Protein AF-A0A2E5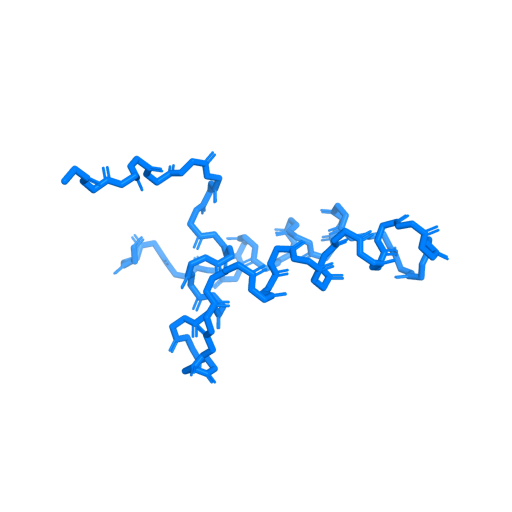AK89-F1 (afdb_monomer)

Solvent-accessible surface area (backbone atoms only — not comparable to full-atom values): 3398 Å² total; per-residue (Å²): 133,83,80,67,89,82,59,92,52,46,47,54,49,50,14,62,76,68,77,44,58,46,68,56,49,52,49,52,50,50,50,34,51,74,68,57,62,61,61,49,69,57,53,50,51,52,50,48,72,68,50,65,91,90,115

Sequence (55 aa):
MFPEKKILGVCCWLAYKFDLNVTGIRILFLIFLLLGVGSPLLIYLILYLIKPNSF

Radius of gyration: 11.45 Å; Cα contacts (8 Å, |Δi|>4): 28; chains: 1; bounding box: 30×28×22 Å

pLDDT: mean 76.85, std 13.2, range [40.06, 89.19]

Foldseek 3Di:
DPPDPPDLCLLVQVCVVVVHDSVVSVVVLVVCVVVVPDDSVVVSVVSSVVDDPPD

Secondary structure (DSSP, 8-state):
------STTHHHHHHHHTT--HHHHHHHHHHHHHHT-S-HHHHHHHHHHHS-TT-

Mean predicted aligned error: 7.52 Å

Structure (mmCIF, N/CA/C/O backbone):
data_AF-A0A2E5AK89-F1
#
_entry.id   AF-A0A2E5AK89-F1
#
loop_
_atom_site.group_PDB
_atom_site.id
_atom_site.type_symbol
_atom_site.label_atom_id
_atom_site.label_alt_id
_atom_site.label_comp_id
_atom_site.label_asym_id
_atom_site.label_entity_id
_atom_site.label_seq_id
_atom_site.pdbx_PDB_ins_code
_atom_site.Cartn_x
_atom_site.Cartn_y
_atom_site.Cartn_z
_atom_site.occupancy
_atom_site.B_iso_or_equiv
_atom_site.auth_seq_id
_atom_site.auth_comp_id
_atom_site.auth_asym_id
_atom_site.auth_atom_id
_atom_site.pdbx_PDB_model_num
ATOM 1 N N . MET A 1 1 ? -13.365 13.139 3.242 1.00 41.41 1 MET A N 1
ATOM 2 C CA . MET A 1 1 ? -13.230 12.752 1.821 1.00 41.41 1 MET A CA 1
ATOM 3 C C . MET A 1 1 ? -12.424 11.460 1.777 1.00 41.41 1 MET A C 1
ATOM 5 O O . MET A 1 1 ? -11.206 11.519 1.853 1.00 41.41 1 MET A O 1
ATOM 9 N N . PHE A 1 2 ? -13.080 10.297 1.820 1.00 40.06 2 PHE A N 1
ATOM 10 C CA . PHE A 1 2 ? -12.386 9.006 1.843 1.00 40.06 2 PHE A CA 1
ATOM 11 C C . PHE A 1 2 ? -11.738 8.791 0.475 1.00 40.06 2 PHE A C 1
ATOM 13 O O . PHE A 1 2 ? -12.477 8.739 -0.509 1.00 40.06 2 PHE A O 1
ATOM 20 N N . PRO A 1 3 ? -10.400 8.719 0.365 1.00 46.66 3 PRO A N 1
ATOM 21 C CA . PRO A 1 3 ? -9.776 8.420 -0.908 1.00 46.66 3 PRO A CA 1
ATOM 22 C C . PRO A 1 3 ? -10.122 6.971 -1.259 1.00 46.66 3 PRO A C 1
ATOM 24 O O . PRO A 1 3 ? -9.551 6.023 -0.730 1.00 46.66 3 PRO A O 1
ATOM 27 N N . GLU A 1 4 ? -11.162 6.843 -2.078 1.00 52.66 4 GLU A N 1
ATOM 28 C CA . GLU A 1 4 ? -11.332 5.920 -3.195 1.00 52.66 4 GLU A CA 1
ATOM 29 C C . GLU A 1 4 ? -10.287 4.796 -3.182 1.00 52.66 4 GLU A C 1
ATOM 31 O O . GLU A 1 4 ? -9.093 5.048 -3.366 1.00 52.66 4 GLU A O 1
ATOM 36 N N . LYS A 1 5 ? -10.737 3.555 -2.952 1.00 52.22 5 LYS A N 1
ATOM 37 C CA . LYS A 1 5 ? -9.933 2.322 -2.968 1.00 52.22 5 LYS A CA 1
ATOM 38 C C . LYS A 1 5 ? -9.185 2.193 -4.313 1.00 52.22 5 LYS A C 1
ATOM 40 O O . LYS A 1 5 ? -9.654 1.517 -5.219 1.00 52.22 5 LYS A O 1
ATOM 45 N N . LYS A 1 6 ? -8.043 2.870 -4.481 1.00 54.06 6 LYS A N 1
ATOM 46 C CA . LYS A 1 6 ? -7.476 3.137 -5.818 1.00 54.06 6 LYS A CA 1
ATOM 47 C C . LYS A 1 6 ? -6.664 2.005 -6.441 1.00 54.06 6 LYS A C 1
ATOM 49 O O . LYS A 1 6 ? -6.329 2.120 -7.611 1.00 54.06 6 LYS A O 1
ATOM 54 N N . ILE A 1 7 ? -6.326 0.926 -5.729 1.00 55.25 7 ILE A N 1
ATOM 55 C CA . ILE A 1 7 ? -5.544 -0.171 -6.327 1.00 55.25 7 ILE A CA 1
ATOM 56 C C . ILE A 1 7 ? -5.859 -1.498 -5.631 1.00 55.25 7 ILE A C 1
ATOM 58 O O . ILE A 1 7 ? -5.358 -1.721 -4.532 1.00 55.25 7 ILE A O 1
ATOM 62 N N . LEU A 1 8 ? -6.705 -2.338 -6.249 1.00 60.88 8 LEU A N 1
ATOM 63 C CA . LEU A 1 8 ? -6.926 -3.788 -6.014 1.00 60.88 8 LEU A CA 1
ATOM 64 C C . LEU A 1 8 ? -7.095 -4.279 -4.553 1.00 60.88 8 LEU A C 1
ATOM 66 O O . LEU A 1 8 ? -7.158 -5.476 -4.288 1.00 60.88 8 LEU A O 1
ATOM 70 N N . GLY A 1 9 ? -7.167 -3.375 -3.579 1.00 70.50 9 GLY A N 1
ATOM 71 C CA . GLY A 1 9 ? -7.203 -3.667 -2.152 1.00 70.50 9 GLY A CA 1
ATOM 72 C C . GLY A 1 9 ? -5.928 -4.292 -1.573 1.00 70.50 9 GLY A C 1
ATOM 73 O O . GLY A 1 9 ? -5.865 -4.388 -0.358 1.00 70.50 9 GLY A O 1
ATOM 74 N N . VAL A 1 10 ? -4.912 -4.683 -2.359 1.00 80.50 10 VAL A N 1
ATOM 75 C CA . VAL A 1 10 ? -3.740 -5.433 -1.847 1.00 80.50 10 VAL A CA 1
ATOM 76 C C . VAL A 1 10 ? -2.882 -4.587 -0.913 1.00 80.50 10 VAL A C 1
ATOM 78 O O . VAL A 1 10 ? -2.580 -5.027 0.189 1.00 80.50 10 VAL A O 1
ATOM 81 N N . CYS A 1 11 ? -2.544 -3.345 -1.284 1.00 82.06 11 CYS A N 1
ATOM 82 C CA . CYS A 1 11 ? -1.767 -2.468 -0.397 1.00 82.06 11 CYS A CA 1
ATOM 83 C C . CYS A 1 11 ? -2.530 -2.142 0.893 1.00 82.06 11 CYS A C 1
ATOM 85 O O . CYS A 1 11 ? -1.925 -2.018 1.949 1.00 82.06 11 CYS A O 1
ATOM 87 N N . CYS A 1 12 ? -3.857 -2.012 0.802 1.00 78.50 12 CYS A N 1
ATOM 88 C CA . CYS A 1 12 ? -4.725 -1.742 1.947 1.00 78.50 12 CYS A CA 1
ATOM 89 C C . CYS A 1 12 ? -4.876 -2.979 2.845 1.00 78.50 12 CYS A C 1
ATOM 91 O O . CYS A 1 12 ? -4.874 -2.866 4.064 1.00 78.50 12 CYS A O 1
ATOM 93 N N . TRP A 1 13 ? -4.967 -4.162 2.238 1.00 82.75 13 TRP A N 1
ATOM 94 C CA . TRP A 1 13 ? -5.033 -5.450 2.916 1.00 82.75 13 TRP A CA 1
ATOM 95 C C . TRP A 1 13 ? -3.732 -5.763 3.651 1.00 82.75 13 TRP A C 1
ATOM 97 O O . TRP A 1 13 ? -3.763 -6.158 4.811 1.00 82.75 13 TRP A O 1
ATOM 107 N N . LEU A 1 14 ? -2.591 -5.531 2.999 1.00 82.00 14 LEU A N 1
ATOM 108 C CA . LEU A 1 14 ? -1.274 -5.725 3.597 1.00 82.00 14 LEU A CA 1
ATOM 109 C C . LEU A 1 14 ? -1.042 -4.722 4.734 1.00 82.00 14 LEU A C 1
ATOM 111 O O . LEU A 1 14 ? -0.625 -5.113 5.815 1.00 82.00 14 LEU A O 1
ATOM 115 N N . ALA A 1 15 ? -1.395 -3.452 4.526 1.00 84.56 15 ALA A N 1
ATOM 116 C CA . ALA A 1 15 ? -1.376 -2.432 5.571 1.00 84.56 15 ALA A CA 1
ATOM 117 C C . ALA A 1 15 ? -2.197 -2.853 6.799 1.00 84.56 15 ALA A C 1
ATOM 119 O O . ALA A 1 15 ? -1.676 -2.849 7.905 1.00 84.56 15 ALA A O 1
ATOM 120 N N . TYR A 1 16 ? -3.433 -3.316 6.599 1.00 82.31 16 TYR A N 1
ATOM 121 C CA . TYR A 1 16 ? -4.291 -3.785 7.688 1.00 82.31 16 TYR A CA 1
ATOM 122 C C . TYR A 1 16 ? -3.753 -5.050 8.379 1.00 82.31 16 TYR A C 1
ATOM 124 O O . TYR A 1 16 ? -3.785 -5.150 9.598 1.00 82.31 16 TYR A O 1
ATOM 132 N N . LYS A 1 17 ? -3.217 -6.017 7.619 1.00 82.69 17 LYS A N 1
ATOM 133 C CA . LYS A 1 17 ? -2.639 -7.262 8.165 1.00 82.69 17 LYS A CA 1
ATOM 134 C C . LYS A 1 17 ? -1.402 -7.026 9.030 1.00 82.69 17 LYS A C 1
ATOM 136 O O . LYS A 1 17 ? -1.168 -7.812 9.941 1.00 82.69 17 LYS A O 1
ATOM 141 N N . PHE A 1 18 ? -0.610 -6.006 8.711 1.00 83.69 18 PHE A N 1
ATOM 142 C CA . PHE A 1 18 ? 0.630 -5.679 9.417 1.00 83.69 18 PHE A CA 1
ATOM 143 C C . PHE A 1 18 ? 0.490 -4.471 10.357 1.00 83.69 18 PHE A C 1
ATOM 145 O O . PHE A 1 18 ? 1.489 -4.052 10.931 1.00 83.69 18 PHE A O 1
ATOM 152 N N . ASP A 1 19 ? -0.718 -3.917 10.508 1.00 83.12 19 ASP A N 1
ATOM 153 C CA . ASP A 1 19 ? -0.993 -2.679 11.257 1.00 83.12 19 ASP A CA 1
ATOM 154 C C . ASP A 1 19 ? -0.102 -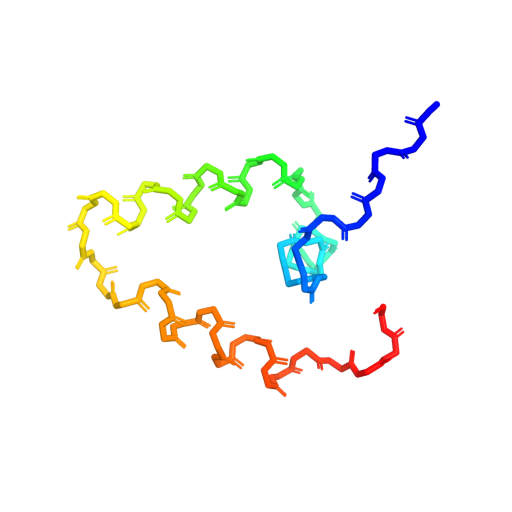1.493 10.814 1.00 83.12 19 ASP A C 1
ATOM 156 O O . ASP A 1 19 ? 0.319 -0.638 11.588 1.00 83.12 19 ASP A O 1
ATOM 160 N N . LEU A 1 20 ? 0.226 -1.457 9.518 1.00 83.44 20 LEU A N 1
ATOM 161 C CA . LEU A 1 20 ? 1.069 -0.439 8.897 1.00 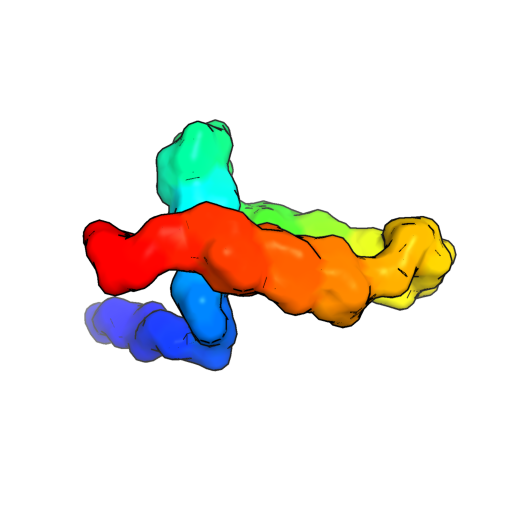83.44 20 LEU A CA 1
ATOM 162 C C . LEU A 1 20 ? 0.235 0.565 8.110 1.00 83.44 20 LEU A C 1
ATOM 164 O O . LEU A 1 20 ? -0.873 0.298 7.653 1.00 83.44 20 LEU A O 1
ATOM 168 N N . ASN A 1 21 ? 0.818 1.736 7.870 1.00 85.88 21 ASN A N 1
ATOM 169 C CA . ASN A 1 21 ? 0.160 2.773 7.092 1.00 85.88 21 ASN A CA 1
ATOM 170 C C . ASN A 1 21 ? 0.182 2.437 5.585 1.00 85.88 21 ASN A C 1
ATOM 172 O O . ASN A 1 21 ? 1.223 2.063 5.035 1.00 85.88 21 ASN A O 1
ATOM 176 N N . VAL A 1 22 ? -0.943 2.625 4.884 1.00 83.44 22 VAL A N 1
ATOM 177 C CA . VAL A 1 22 ? -1.102 2.253 3.456 1.00 83.44 22 VAL A CA 1
ATOM 178 C C . VAL A 1 22 ? -0.065 2.942 2.567 1.00 83.44 22 VAL A C 1
ATOM 180 O O . VAL A 1 22 ? 0.481 2.338 1.641 1.00 83.44 22 VAL A O 1
ATOM 183 N N . THR A 1 23 ? 0.246 4.201 2.871 1.00 84.12 23 THR A N 1
ATOM 184 C CA . THR A 1 23 ? 1.269 4.981 2.165 1.00 84.12 23 THR A CA 1
ATOM 185 C C . THR A 1 23 ? 2.654 4.343 2.283 1.00 84.12 23 THR A C 1
ATOM 187 O O . THR A 1 23 ? 3.380 4.299 1.294 1.00 84.12 23 THR A O 1
ATOM 190 N N . GLY A 1 24 ? 2.995 3.775 3.446 1.00 85.75 24 GLY A N 1
ATOM 191 C CA . GLY A 1 24 ? 4.269 3.085 3.667 1.00 85.75 24 GLY A CA 1
ATOM 192 C C . GLY A 1 24 ? 4.412 1.839 2.793 1.00 85.75 24 GLY A C 1
ATOM 193 O O . GLY A 1 24 ? 5.423 1.680 2.115 1.00 85.75 24 GLY A O 1
ATOM 194 N N . ILE A 1 25 ? 3.361 1.014 2.708 1.00 86.94 25 ILE A N 1
ATOM 195 C CA . ILE A 1 25 ? 3.328 -0.165 1.819 1.00 86.94 25 ILE A CA 1
ATOM 196 C C . ILE A 1 25 ? 3.516 0.246 0.352 1.00 86.94 25 ILE A C 1
ATOM 198 O O . ILE A 1 25 ? 4.210 -0.424 -0.413 1.00 86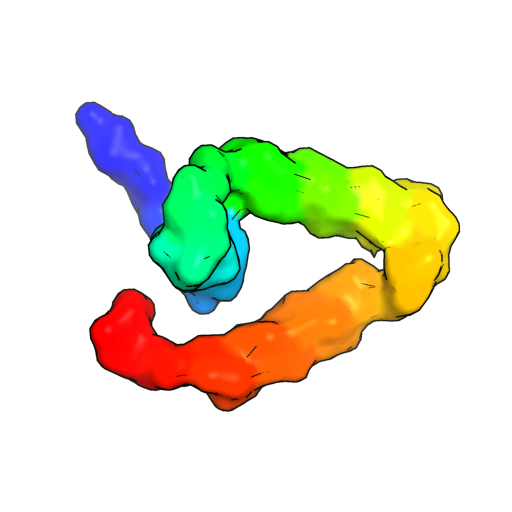.94 25 ILE A O 1
ATOM 202 N N . ARG A 1 26 ? 2.913 1.368 -0.051 1.00 86.44 26 ARG A N 1
ATOM 203 C CA . ARG A 1 26 ? 3.005 1.888 -1.420 1.00 86.44 26 ARG A CA 1
ATOM 204 C C . ARG A 1 26 ? 4.425 2.345 -1.762 1.00 86.44 26 ARG A C 1
ATOM 206 O O . ARG A 1 26 ? 4.912 2.041 -2.847 1.00 86.44 26 ARG A O 1
ATOM 213 N N . ILE A 1 27 ? 5.088 3.029 -0.827 1.00 88.06 27 ILE A N 1
ATOM 214 C CA . ILE A 1 27 ? 6.490 3.442 -0.964 1.00 88.06 27 ILE A CA 1
ATOM 215 C C . ILE A 1 27 ? 7.406 2.218 -0.998 1.00 88.06 27 ILE A C 1
ATOM 217 O O . ILE A 1 27 ? 8.290 2.162 -1.844 1.00 88.06 27 ILE A O 1
ATOM 221 N N . LEU A 1 28 ? 7.162 1.207 -0.162 1.00 87.62 28 LEU A N 1
ATOM 222 C CA . LEU A 1 28 ? 7.935 -0.036 -0.178 1.00 87.62 28 LEU A CA 1
ATOM 223 C C . LEU A 1 28 ? 7.861 -0.725 -1.548 1.00 87.62 28 LEU A C 1
ATOM 225 O O . LEU A 1 28 ? 8.890 -1.089 -2.107 1.00 87.62 28 LEU A O 1
ATOM 229 N N . PHE A 1 29 ? 6.662 -0.834 -2.127 1.00 85.06 29 PHE A N 1
ATOM 230 C CA . PHE A 1 29 ? 6.476 -1.383 -3.473 1.00 85.06 29 PHE A CA 1
ATOM 231 C C . PHE A 1 29 ? 7.194 -0.569 -4.554 1.00 85.06 29 PHE A C 1
ATOM 233 O O . PHE A 1 29 ? 7.780 -1.155 -5.461 1.00 85.06 29 PHE A O 1
ATOM 240 N N . LEU A 1 30 ? 7.169 0.764 -4.458 1.00 86.88 30 LEU A N 1
ATOM 241 C CA . LEU A 1 30 ? 7.918 1.635 -5.367 1.00 86.88 30 LEU A CA 1
ATOM 242 C C . LEU A 1 30 ? 9.423 1.411 -5.231 1.00 86.88 30 LEU A C 1
ATOM 244 O O . LEU A 1 30 ? 10.093 1.239 -6.238 1.00 86.88 30 LEU A O 1
ATOM 248 N N . ILE A 1 31 ? 9.947 1.351 -4.008 1.00 89.19 31 ILE A N 1
ATOM 249 C CA . ILE A 1 31 ? 11.365 1.084 -3.748 1.00 89.19 31 ILE A CA 1
ATOM 250 C C . ILE A 1 31 ? 11.759 -0.272 -4.346 1.00 89.19 31 ILE A C 1
ATOM 252 O O . ILE A 1 31 ? 12.710 -0.339 -5.114 1.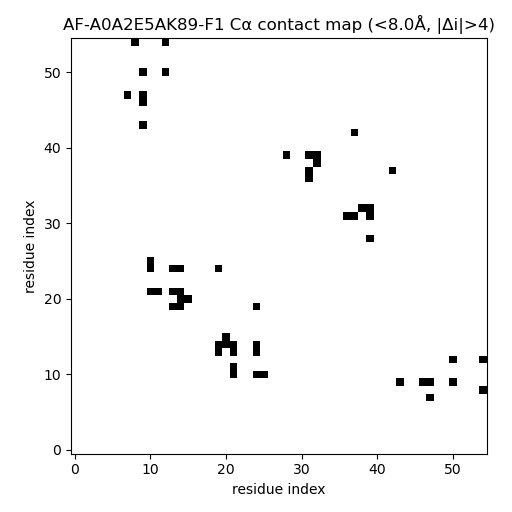00 89.19 31 ILE A O 1
ATOM 256 N N . PHE A 1 32 ? 10.988 -1.331 -4.089 1.00 86.38 32 PHE A N 1
ATOM 257 C CA . PHE A 1 32 ? 11.228 -2.654 -4.678 1.00 86.38 32 PHE A CA 1
ATOM 258 C C . PHE A 1 32 ? 11.174 -2.645 -6.213 1.00 86.38 32 PHE A C 1
ATOM 260 O O . PHE A 1 32 ? 11.981 -3.310 -6.858 1.00 86.38 32 PHE A O 1
ATOM 267 N N . LEU A 1 33 ? 10.267 -1.859 -6.803 1.00 85.69 33 LEU A N 1
ATOM 268 C CA . LEU A 1 33 ? 10.182 -1.673 -8.251 1.00 85.69 33 LEU A CA 1
ATOM 269 C C . LEU A 1 33 ? 11.381 -0.921 -8.826 1.00 85.69 33 LEU A C 1
ATOM 271 O O . LEU A 1 33 ? 11.882 -1.321 -9.872 1.00 85.69 33 LEU A O 1
ATOM 275 N N . LEU A 1 34 ? 11.859 0.121 -8.144 1.00 87.81 34 LEU A N 1
ATOM 276 C CA . LEU A 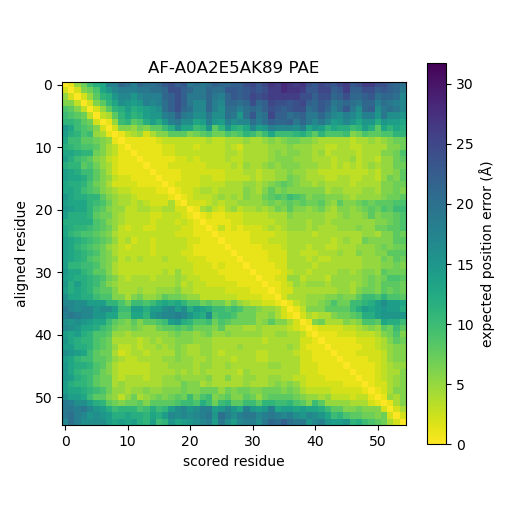1 34 ? 13.039 0.881 -8.557 1.00 87.81 34 LEU A CA 1
ATOM 277 C C . LEU A 1 34 ? 14.329 0.067 -8.407 1.00 87.81 34 LEU A C 1
ATOM 279 O O . LEU A 1 34 ? 15.195 0.139 -9.271 1.00 87.81 34 LEU A O 1
ATOM 283 N N . LEU A 1 35 ? 14.453 -0.713 -7.331 1.00 86.94 35 LEU A N 1
ATOM 284 C CA . LEU A 1 35 ? 15.585 -1.618 -7.133 1.00 86.94 35 LEU A CA 1
ATOM 285 C C . LEU A 1 35 ? 15.535 -2.836 -8.069 1.00 86.94 35 LEU A C 1
ATOM 287 O O . LEU A 1 35 ? 16.543 -3.521 -8.216 1.00 86.94 35 LEU A O 1
ATOM 291 N N . GLY A 1 36 ? 14.381 -3.132 -8.678 1.00 79.69 36 GLY A N 1
ATOM 292 C CA . GLY A 1 36 ? 14.188 -4.317 -9.519 1.00 79.69 36 GLY A CA 1
ATOM 293 C C . GLY A 1 36 ? 14.382 -5.640 -8.768 1.00 79.69 36 GLY A C 1
ATOM 294 O O . GLY A 1 36 ? 14.591 -6.682 -9.390 1.00 79.69 36 GLY A O 1
ATOM 295 N N . VAL A 1 37 ? 14.354 -5.609 -7.430 1.00 71.94 37 VAL A N 1
ATOM 296 C CA . VAL A 1 37 ? 14.603 -6.778 -6.580 1.00 71.94 37 VAL A CA 1
ATOM 297 C C . VAL A 1 37 ? 13.319 -7.587 -6.491 1.00 71.94 37 VAL A C 1
ATOM 299 O O . VAL A 1 37 ? 12.370 -7.209 -5.808 1.00 71.94 37 VAL A O 1
ATOM 302 N N . GLY A 1 38 ? 13.287 -8.710 -7.209 1.00 68.75 38 GLY A N 1
ATOM 303 C CA . GLY A 1 38 ? 12.056 -9.463 -7.432 1.00 68.75 38 GLY A CA 1
ATOM 304 C C . GLY A 1 38 ? 11.114 -8.696 -8.357 1.00 68.75 38 GLY A C 1
ATOM 305 O O . GLY A 1 38 ? 11.176 -7.481 -8.476 1.00 68.75 38 GLY A O 1
ATOM 306 N N . SER A 1 39 ? 10.234 -9.387 -9.071 1.00 83.00 39 SER A N 1
ATOM 307 C CA . SER A 1 39 ? 9.213 -8.705 -9.864 1.00 83.00 39 SER A CA 1
ATOM 308 C C . SER A 1 39 ? 8.102 -8.241 -8.917 1.00 83.00 39 SER A C 1
ATOM 310 O O . SER A 1 39 ? 7.249 -9.064 -8.575 1.00 83.00 39 SER A O 1
ATOM 312 N N . PRO A 1 40 ? 8.046 -6.963 -8.482 1.00 79.69 40 PRO A N 1
ATOM 313 C CA . PRO A 1 40 ? 6.990 -6.499 -7.584 1.00 79.69 40 PRO A CA 1
ATOM 314 C C . PRO A 1 40 ? 5.618 -6.696 -8.219 1.00 79.69 40 PRO A C 1
ATOM 316 O O . PRO A 1 40 ? 4.677 -7.024 -7.520 1.00 79.69 40 PRO A O 1
ATOM 319 N N . LEU A 1 41 ? 5.508 -6.604 -9.547 1.00 81.31 41 LEU A N 1
ATOM 320 C CA . LEU A 1 41 ? 4.301 -6.965 -10.291 1.00 81.31 41 LEU A CA 1
ATOM 321 C C . LEU A 1 41 ? 3.869 -8.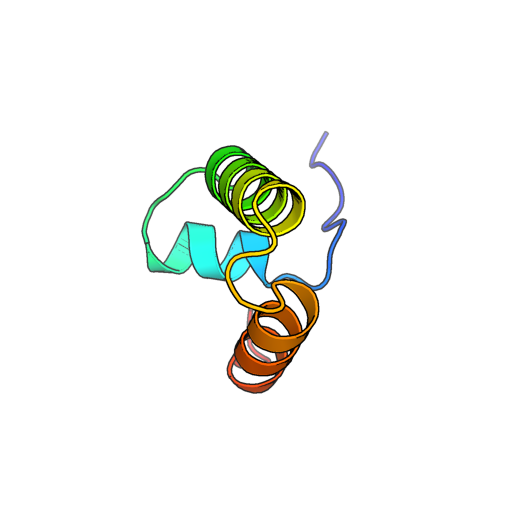417 -10.043 1.00 81.31 41 LEU A C 1
ATOM 323 O O . LEU A 1 41 ? 2.697 -8.675 -9.786 1.00 81.31 41 LEU A O 1
ATOM 327 N N . LEU A 1 42 ? 4.813 -9.359 -10.074 1.00 84.31 42 LEU A N 1
ATOM 328 C CA . LEU A 1 42 ? 4.542 -10.781 -9.868 1.00 84.31 42 LEU A CA 1
ATOM 329 C C . LEU A 1 42 ? 4.183 -11.069 -8.403 1.00 84.31 42 LEU A C 1
ATOM 331 O O . LEU A 1 42 ? 3.206 -11.758 -8.129 1.00 84.31 42 LEU A O 1
ATOM 335 N N . ILE A 1 43 ? 4.917 -10.474 -7.458 1.00 84.94 43 ILE A N 1
ATOM 336 C CA . ILE A 1 43 ? 4.625 -10.564 -6.017 1.00 84.94 43 ILE A CA 1
ATOM 337 C C . ILE A 1 43 ? 3.248 -9.964 -5.715 1.00 84.94 43 ILE A C 1
ATOM 339 O O . ILE A 1 43 ? 2.464 -10.553 -4.974 1.00 84.94 43 ILE A O 1
ATOM 343 N N . TYR A 1 44 ? 2.922 -8.821 -6.320 1.00 81.81 44 TYR A N 1
ATOM 344 C CA . TYR A 1 44 ? 1.620 -8.175 -6.185 1.00 81.81 44 TYR A CA 1
ATOM 345 C C . TYR A 1 44 ? 0.493 -9.076 -6.697 1.00 81.81 44 TYR A C 1
ATOM 347 O O . TYR A 1 44 ? -0.542 -9.181 -6.045 1.00 81.81 44 TYR A O 1
ATOM 355 N N . LEU A 1 45 ? 0.703 -9.758 -7.828 1.00 84.19 45 LEU A N 1
ATOM 356 C CA . LEU A 1 45 ? -0.260 -10.700 -8.396 1.00 84.19 45 LEU A CA 1
ATOM 357 C C . LEU A 1 45 ? -0.473 -11.921 -7.487 1.00 84.19 45 LEU A C 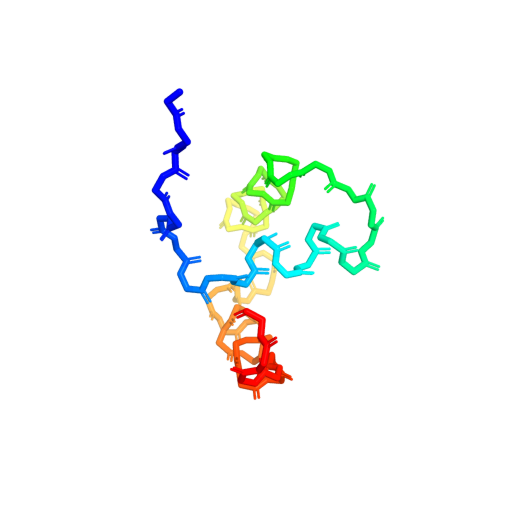1
ATOM 359 O O . LEU A 1 45 ? -1.610 -12.327 -7.260 1.00 84.19 45 LEU A O 1
ATOM 363 N N . ILE A 1 46 ? 0.601 -12.472 -6.916 1.00 87.19 46 ILE A N 1
ATOM 364 C CA . ILE A 1 46 ? 0.522 -13.589 -5.962 1.00 87.19 46 ILE A CA 1
ATOM 365 C C . ILE A 1 46 ? -0.237 -13.160 -4.699 1.00 87.19 46 ILE A C 1
ATOM 367 O O . ILE A 1 46 ? -1.159 -13.847 -4.266 1.00 87.19 46 ILE A O 1
ATOM 371 N N . LEU A 1 47 ? 0.100 -11.999 -4.131 1.00 84.12 47 LEU A N 1
ATOM 372 C CA . LEU A 1 47 ? -0.598 -11.447 -2.966 1.00 84.12 47 LEU A CA 1
ATOM 373 C C . LEU A 1 47 ? -2.069 -11.148 -3.267 1.00 84.12 47 LEU A C 1
ATOM 375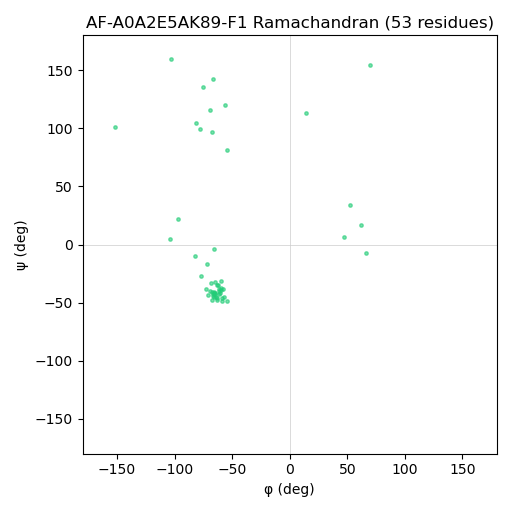 O O . LEU A 1 47 ? -2.915 -11.324 -2.395 1.00 84.12 47 LEU A O 1
ATOM 379 N N . TYR A 1 48 ? -2.381 -10.728 -4.492 1.00 82.88 48 TYR A N 1
ATOM 380 C CA . TYR A 1 48 ? -3.754 -10.538 -4.941 1.00 82.88 48 TYR A CA 1
ATOM 381 C C . TYR A 1 48 ? -4.536 -11.856 -4.994 1.00 82.88 48 TYR A C 1
ATOM 383 O O . TYR A 1 48 ? -5.672 -11.889 -4.538 1.00 82.88 48 TYR A O 1
ATOM 391 N N . LEU A 1 49 ? -3.930 -12.945 -5.478 1.00 83.94 49 LEU A N 1
ATOM 392 C CA . LEU A 1 49 ? -4.565 -14.270 -5.492 1.00 83.94 49 LEU A CA 1
ATOM 393 C C . LEU A 1 49 ? -4.755 -14.855 -4.085 1.00 83.94 49 LEU A C 1
ATOM 395 O O . LEU A 1 49 ? -5.729 -15.560 -3.839 1.00 83.94 49 LEU A O 1
ATOM 399 N N . ILE A 1 50 ? -3.835 -14.563 -3.162 1.00 85.69 50 ILE A N 1
ATOM 400 C CA . ILE A 1 50 ? -3.929 -14.992 -1.758 1.00 85.69 50 ILE A CA 1
ATOM 401 C C . ILE A 1 50 ? -4.929 -14.129 -0.979 1.00 85.69 50 ILE A C 1
ATOM 403 O O . ILE A 1 50 ? -5.499 -14.595 0.011 1.00 85.69 50 ILE A O 1
ATOM 407 N N . LYS A 1 51 ? -5.142 -12.869 -1.391 1.00 80.19 51 LYS A N 1
ATOM 408 C CA . LYS A 1 51 ? -6.070 -11.953 -0.724 1.00 80.19 51 LYS A CA 1
ATOM 409 C C . LYS A 1 51 ? -7.462 -12.600 -0.681 1.00 80.19 51 LYS A C 1
ATOM 411 O O . LYS A 1 51 ? -8.056 -12.838 -1.731 1.00 80.19 51 LYS A O 1
ATOM 416 N N . PRO A 1 52 ? -8.036 -12.826 0.512 1.00 72.75 52 PRO A N 1
ATOM 417 C CA . PRO A 1 52 ? -9.386 -13.350 0.610 1.00 72.75 52 PRO A CA 1
ATOM 418 C C . PRO A 1 52 ? -10.398 -12.324 0.080 1.00 72.75 52 PRO A C 1
ATOM 420 O O . PRO A 1 52 ? -10.270 -11.114 0.297 1.00 72.75 52 PRO A O 1
ATOM 423 N N . ASN A 1 53 ? -11.432 -12.819 -0.604 1.00 65.19 53 ASN A N 1
ATOM 424 C CA . ASN A 1 53 ? -12.476 -12.009 -1.248 1.00 65.19 53 ASN A CA 1
ATOM 425 C C . ASN A 1 53 ? -13.359 -11.216 -0.262 1.00 65.19 53 ASN A C 1
ATOM 427 O O . ASN A 1 53 ? -14.203 -10.438 -0.693 1.00 65.19 53 ASN A O 1
ATOM 431 N N . SER A 1 54 ? -13.166 -11.378 1.051 1.00 56.81 54 SER A N 1
ATOM 432 C CA . SER A 1 54 ? -13.963 -10.748 2.113 1.00 56.81 54 SER A CA 1
ATOM 433 C C . SER A 1 54 ? -13.352 -9.461 2.704 1.00 56.81 54 SER A C 1
ATOM 435 O O . SER A 1 54 ? -13.675 -9.114 3.838 1.00 56.81 54 SER A O 1
ATOM 437 N N . PHE A 1 55 ? -12.454 -8.779 1.981 1.00 52.88 55 PHE A N 1
ATOM 438 C CA . PHE A 1 55 ? -11.816 -7.502 2.370 1.00 52.88 55 PHE A CA 1
ATOM 439 C C . PHE A 1 55 ? -12.158 -6.360 1.409 1.00 52.88 55 PHE A C 1
ATOM 441 O O . PHE A 1 55 ? -11.873 -6.543 0.197 1.00 52.88 55 PHE A O 1
#